Protein AF-A0A9D5B110-F1 (afdb_monomer)

Radius of gyration: 20.73 Å; Cα contacts (8 Å, |Δi|>4): 72; chains: 1; bounding box: 43×36×56 Å

Foldseek 3Di:
DPPQDDDDDDDLDPVVLVVVVVVQVVCCVVVVDHDDQAPFEDDDDDDDPVSVVVSCVSNVHHHDDPQDDDPNQTDHPDDDDPVSCVVVVVVLVVVLVPDPCVVDDPVRSVVVSVCSVVVVVCVVVVD

Organism: Pisum sativum (NCBI:txid3888)

pLDDT: mean 84.24, std 10.16, range [41.91, 94.69]

Solvent-accessible surface area (backbone atoms only — not comparable to full-atom values): 8101 Å² total; per-residue (Å²): 133,56,100,87,62,84,88,86,89,74,72,99,41,74,66,54,54,50,52,52,53,47,52,52,52,55,47,22,72,75,71,71,51,78,84,57,48,92,81,35,60,51,75,80,78,99,70,56,67,72,57,52,53,51,52,33,71,72,71,61,36,40,85,47,69,79,66,42,71,56,98,87,43,73,46,68,84,79,79,92,51,74,75,74,47,40,68,60,51,53,54,49,53,58,58,57,70,72,51,73,64,90,82,49,55,73,68,54,48,53,50,50,52,52,49,53,51,50,54,52,49,51,60,66,67,78,105

Sequence (127 aa):
MYANDILIFCIAKTSNIKTLKSIFKDYSSVSSQNINLSKSSLFYGSISSRKINKLIRLTGFQHGIIPFNYLGVPLFKGTVKKYFLSPIVDRYLSKLSRWKVYCLSMDDRLTLVKSIIHGMLAQSINI

Structure (mmCIF, N/CA/C/O backbone):
data_AF-A0A9D5B110-F1
#
_entry.id   AF-A0A9D5B110-F1
#
loop_
_atom_site.group_PDB
_atom_site.id
_atom_site.type_symbol
_atom_site.label_atom_id
_atom_site.label_alt_id
_atom_site.label_comp_id
_atom_site.la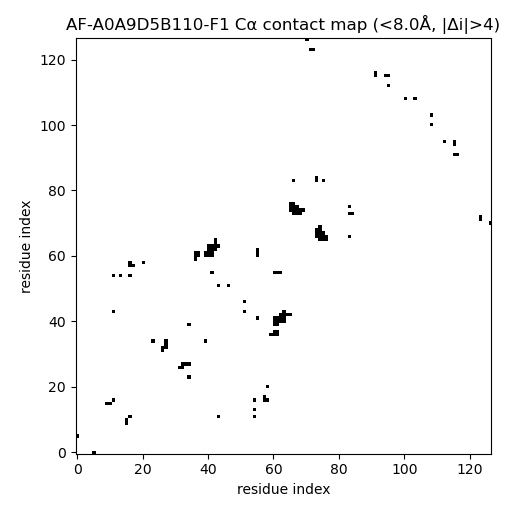bel_asym_id
_atom_site.label_entity_id
_atom_site.label_seq_id
_atom_site.pdbx_PDB_ins_code
_atom_site.Cartn_x
_atom_site.Cartn_y
_atom_site.Cartn_z
_atom_site.occupancy
_atom_site.B_iso_or_equiv
_atom_site.auth_seq_id
_atom_site.auth_comp_id
_atom_site.auth_asym_id
_atom_site.auth_atom_id
_atom_site.pdbx_PDB_model_num
ATOM 1 N N . MET A 1 1 ? -9.238 -7.955 -9.146 1.00 48.19 1 MET A N 1
ATOM 2 C CA . MET A 1 1 ? -8.685 -8.305 -7.820 1.00 48.19 1 MET A CA 1
ATOM 3 C C . MET A 1 1 ? -7.375 -9.023 -8.084 1.00 48.19 1 MET A C 1
ATOM 5 O O . MET A 1 1 ? -7.412 -10.054 -8.743 1.00 48.19 1 MET A O 1
ATOM 9 N N . TYR A 1 2 ? -6.236 -8.446 -7.701 1.00 59.44 2 TYR A N 1
ATOM 10 C CA . TYR A 1 2 ? -4.955 -9.149 -7.812 1.00 59.44 2 TYR A CA 1
ATOM 11 C C . TYR A 1 2 ? -4.815 -10.112 -6.639 1.00 59.44 2 TYR A C 1
ATOM 13 O O . TYR A 1 2 ? -5.244 -9.788 -5.535 1.00 59.44 2 TYR A O 1
ATOM 21 N N . ALA A 1 3 ? -4.263 -11.299 -6.902 1.00 66.19 3 ALA A N 1
ATOM 22 C CA . ALA A 1 3 ? -4.515 -12.519 -6.129 1.00 66.19 3 ALA A CA 1
ATOM 23 C C . ALA A 1 3 ? -4.366 -12.395 -4.600 1.00 66.19 3 ALA A C 1
ATOM 25 O O . ALA A 1 3 ? -5.058 -13.110 -3.890 1.00 66.19 3 ALA A O 1
ATOM 26 N N . ASN A 1 4 ? -3.521 -11.487 -4.094 1.00 77.31 4 ASN A N 1
ATOM 27 C CA . ASN A 1 4 ? -3.306 -11.293 -2.655 1.00 77.31 4 ASN A CA 1
ATOM 28 C C . ASN A 1 4 ? -3.221 -9.820 -2.210 1.00 77.31 4 ASN A C 1
ATOM 30 O O . ASN A 1 4 ? -3.001 -9.558 -1.029 1.00 77.31 4 ASN A O 1
ATOM 34 N N . ASP A 1 5 ? -3.392 -8.864 -3.127 1.00 84.62 5 ASP A N 1
ATOM 35 C CA . ASP A 1 5 ? -3.181 -7.440 -2.858 1.00 84.62 5 ASP A CA 1
ATOM 36 C C . ASP A 1 5 ? -4.489 -6.675 -3.055 1.00 84.62 5 ASP A C 1
ATOM 38 O O . ASP A 1 5 ? -4.978 -6.526 -4.176 1.00 84.62 5 ASP A O 1
ATOM 42 N N . ILE A 1 6 ? -5.059 -6.156 -1.966 1.00 87.62 6 ILE A N 1
ATOM 43 C CA . ILE A 1 6 ? -6.355 -5.466 -1.976 1.00 87.62 6 ILE A CA 1
ATOM 44 C C . ILE A 1 6 ? -6.183 -4.033 -1.463 1.00 87.62 6 ILE A C 1
ATOM 46 O O . ILE A 1 6 ? -5.696 -3.811 -0.356 1.00 87.62 6 ILE A O 1
ATOM 50 N N . LEU A 1 7 ? -6.653 -3.059 -2.247 1.00 89.88 7 LEU A N 1
ATOM 51 C CA . LEU A 1 7 ? -6.855 -1.680 -1.801 1.00 89.88 7 LEU A CA 1
ATOM 52 C C . LEU A 1 7 ? -8.338 -1.423 -1.541 1.00 89.88 7 LEU A C 1
ATOM 54 O O . LEU A 1 7 ? -9.173 -1.621 -2.420 1.00 89.88 7 LEU A O 1
ATOM 58 N N . ILE A 1 8 ? -8.660 -0.938 -0.340 1.00 90.81 8 ILE A N 1
ATOM 59 C CA . ILE A 1 8 ? -10.025 -0.554 0.034 1.00 90.81 8 ILE A CA 1
ATOM 60 C C . ILE A 1 8 ? -10.060 0.935 0.350 1.00 90.81 8 ILE A C 1
ATOM 62 O O . ILE A 1 8 ? -9.369 1.417 1.249 1.00 90.81 8 ILE A O 1
ATOM 66 N N . PHE A 1 9 ? -10.925 1.653 -0.360 1.00 90.56 9 PHE A N 1
ATOM 67 C CA . PHE A 1 9 ? -11.178 3.068 -0.133 1.00 90.56 9 PHE A CA 1
ATOM 68 C C . PHE A 1 9 ? -12.468 3.231 0.662 1.00 90.56 9 PHE A C 1
ATOM 70 O O . PHE A 1 9 ? -13.526 2.743 0.271 1.00 90.56 9 PHE A O 1
ATOM 77 N N . CYS A 1 10 ? -12.397 3.928 1.793 1.00 91.31 10 CYS A N 1
ATOM 78 C CA . CYS A 1 10 ? -13.580 4.249 2.578 1.00 91.31 10 CYS A CA 1
ATOM 79 C C . CYS A 1 10 ? -13.433 5.600 3.276 1.00 91.31 10 CYS A C 1
ATOM 81 O O . CYS A 1 10 ? -12.332 6.086 3.545 1.00 91.31 10 CYS A O 1
ATOM 83 N N . ILE A 1 11 ? -14.569 6.212 3.609 1.00 90.62 11 ILE A N 1
ATOM 84 C CA . ILE A 1 11 ? -14.577 7.417 4.437 1.00 90.62 11 ILE A CA 1
ATOM 85 C C . ILE A 1 11 ? -14.082 7.038 5.835 1.00 90.62 11 ILE A C 1
ATOM 87 O O . ILE A 1 11 ? -14.596 6.095 6.440 1.00 90.62 11 ILE A O 1
ATOM 91 N N . ALA A 1 12 ? -13.148 7.827 6.372 1.00 88.19 12 ALA A N 1
ATOM 92 C CA . ALA A 1 12 ? -12.567 7.671 7.704 1.00 88.19 12 ALA A CA 1
ATOM 93 C C . ALA A 1 12 ? -13.592 7.942 8.833 1.00 88.19 12 ALA A C 1
ATOM 95 O O . ALA A 1 12 ? -13.485 8.919 9.578 1.00 88.19 12 ALA A O 1
ATOM 96 N N . LYS A 1 13 ? -14.616 7.096 8.963 1.00 90.69 13 LYS A N 1
ATOM 97 C CA . LYS A 1 13 ? -15.608 7.076 10.048 1.00 90.69 13 LYS A CA 1
ATOM 98 C C . LYS A 1 13 ? -15.397 5.827 10.900 1.00 90.69 13 LYS A C 1
ATOM 100 O O . LYS A 1 13 ? -15.061 4.763 10.394 1.00 90.69 13 LYS A O 1
ATOM 105 N N . THR A 1 14 ? -15.619 5.954 12.209 1.00 90.00 14 THR A N 1
ATOM 106 C CA . THR A 1 14 ? -15.447 4.824 13.142 1.00 90.00 14 THR A CA 1
ATOM 107 C C . THR A 1 14 ? -16.428 3.687 12.835 1.00 90.00 14 THR A C 1
ATOM 109 O O . THR A 1 14 ? -16.053 2.527 12.954 1.00 90.00 14 THR A O 1
ATOM 112 N N . SER A 1 15 ? -17.654 4.012 12.410 1.00 93.00 15 SER A N 1
ATOM 113 C CA . SER A 1 15 ? -18.656 3.035 11.965 1.00 93.00 15 SER A CA 1
ATOM 114 C C . SER A 1 15 ? -18.143 2.202 10.792 1.00 93.00 15 SER A C 1
ATOM 116 O O . SER A 1 15 ? -18.082 0.986 10.899 1.00 93.00 15 SER A O 1
ATOM 118 N N . ASN A 1 16 ? -17.666 2.860 9.733 1.00 92.88 16 ASN A N 1
ATOM 119 C CA . ASN A 1 16 ? -17.179 2.201 8.520 1.00 92.88 16 ASN A CA 1
ATOM 120 C C . ASN A 1 16 ? -16.027 1.239 8.819 1.00 92.88 16 ASN A C 1
ATOM 122 O O . ASN A 1 16 ? -15.995 0.131 8.302 1.00 92.88 16 ASN A O 1
ATOM 126 N N . ILE A 1 17 ? -15.104 1.644 9.692 1.00 92.69 17 ILE A N 1
ATOM 127 C CA . ILE A 1 17 ? -13.954 0.819 10.072 1.00 92.69 17 ILE A CA 1
ATOM 128 C C . ILE A 1 17 ? -14.375 -0.396 10.909 1.00 92.69 17 ILE A C 1
ATOM 130 O O . ILE A 1 17 ? -13.820 -1.478 10.734 1.00 92.69 17 ILE A O 1
ATOM 134 N N . LYS A 1 18 ? -15.383 -0.255 11.780 1.00 93.00 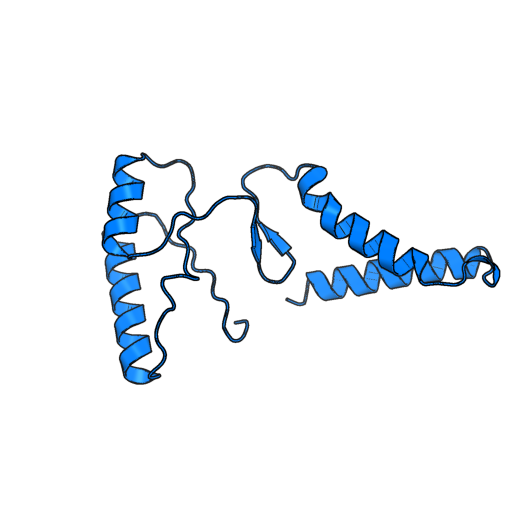18 LYS A N 1
ATOM 135 C CA . LYS A 1 18 ? -15.968 -1.398 12.498 1.00 93.00 18 LYS A CA 1
ATOM 136 C C . LYS A 1 18 ? -16.653 -2.371 11.539 1.00 93.00 18 LYS A C 1
ATOM 138 O O . LYS A 1 18 ? -16.428 -3.571 11.652 1.00 93.00 18 LYS A O 1
ATOM 143 N N . THR A 1 19 ? -17.432 -1.862 10.586 1.00 94.12 19 THR A N 1
ATOM 144 C CA . THR A 1 19 ? -18.075 -2.685 9.552 1.00 94.12 19 THR A CA 1
ATOM 145 C C . THR A 1 19 ? -17.037 -3.422 8.714 1.00 94.12 19 THR A C 1
ATOM 147 O O . THR A 1 19 ? -17.137 -4.628 8.541 1.00 94.12 19 THR A O 1
ATOM 150 N N . LEU A 1 20 ? -15.986 -2.729 8.274 1.00 93.38 20 LEU A N 1
ATOM 151 C CA . LEU A 1 20 ? -14.890 -3.309 7.501 1.00 93.38 20 LEU A CA 1
ATOM 152 C C . LEU A 1 20 ? -14.154 -4.411 8.281 1.00 93.38 20 LEU A C 1
ATOM 154 O O . LEU A 1 20 ? -13.862 -5.467 7.730 1.00 93.38 20 LEU A O 1
ATOM 158 N N . LYS A 1 21 ? -13.946 -4.223 9.589 1.00 91.56 21 LYS A N 1
ATOM 159 C CA . LYS A 1 21 ? -13.413 -5.271 10.471 1.00 91.56 21 LYS A CA 1
ATOM 160 C C . LYS A 1 21 ? -14.345 -6.484 10.585 1.00 91.56 21 LYS A C 1
ATOM 162 O O . LYS A 1 21 ? -13.847 -7.602 10.651 1.00 91.56 21 LYS A O 1
ATOM 167 N N . SER A 1 22 ? -15.664 -6.275 10.609 1.00 93.00 22 SER A N 1
ATOM 168 C CA . SER A 1 22 ? -16.638 -7.377 10.585 1.00 93.00 22 SER A CA 1
ATOM 169 C C . SER A 1 22 ? -16.544 -8.156 9.280 1.00 93.00 22 SER A C 1
ATOM 171 O O . SER A 1 22 ? -16.334 -9.359 9.321 1.00 93.00 22 SER A O 1
ATOM 173 N N . ILE A 1 23 ? -16.561 -7.459 8.138 1.00 93.31 23 ILE A N 1
ATOM 174 C CA . ILE A 1 23 ? -16.451 -8.070 6.805 1.00 93.31 23 ILE A CA 1
ATOM 175 C C . ILE A 1 23 ? -15.197 -8.938 6.705 1.00 93.31 23 ILE A C 1
ATOM 177 O O . ILE A 1 23 ? -15.242 -10.046 6.188 1.00 93.31 23 ILE A O 1
ATOM 181 N N . PHE A 1 24 ? -14.073 -8.462 7.232 1.00 92.00 24 PHE A N 1
ATOM 182 C CA . PHE A 1 24 ? -12.834 -9.230 7.261 1.00 92.00 24 PHE A CA 1
ATOM 183 C C . PHE A 1 24 ? -12.885 -10.471 8.146 1.00 92.00 24 PHE A C 1
ATOM 185 O O . PHE A 1 24 ? -12.291 -11.491 7.801 1.00 92.00 24 PHE A O 1
ATOM 192 N N . LYS A 1 25 ? -13.588 -10.395 9.277 1.00 91.88 25 LYS A N 1
ATOM 193 C CA . LYS A 1 25 ? -13.805 -11.547 10.152 1.00 91.88 25 LYS A CA 1
ATOM 194 C C . LYS A 1 25 ? -14.695 -12.588 9.472 1.00 91.88 25 LYS A C 1
ATOM 196 O O . LYS A 1 25 ? -14.374 -13.770 9.522 1.00 91.88 25 LYS A O 1
ATOM 201 N N . ASP A 1 26 ? -15.754 -12.139 8.809 1.00 94.25 26 ASP A N 1
ATOM 202 C CA . ASP A 1 26 ? -16.688 -13.001 8.083 1.00 94.25 26 ASP A CA 1
ATOM 203 C C . ASP A 1 26 ? -16.012 -13.628 6.852 1.00 94.25 26 ASP A C 1
ATOM 205 O O . ASP A 1 26 ? -16.161 -14.813 6.576 1.00 94.25 26 ASP A O 1
ATOM 209 N N . TYR A 1 27 ? -15.177 -12.864 6.145 1.00 91.44 27 TYR A N 1
ATOM 210 C CA . TYR A 1 27 ? -14.351 -13.391 5.061 1.00 91.44 27 TYR A CA 1
ATOM 211 C C . TYR A 1 27 ? -13.393 -14.473 5.560 1.00 91.44 27 TYR A C 1
ATOM 213 O O . TYR A 1 27 ? -13.282 -15.533 4.947 1.00 91.44 27 TYR A O 1
ATOM 221 N N . SER A 1 28 ? -12.712 -14.220 6.679 1.00 91.88 28 SER A N 1
ATOM 222 C CA . SER A 1 28 ? -11.770 -15.165 7.279 1.00 91.88 28 SER A CA 1
ATOM 223 C C . SER A 1 28 ? -12.456 -16.453 7.737 1.00 91.88 28 SER A C 1
ATOM 225 O O . SER A 1 28 ? -11.917 -17.532 7.502 1.00 91.88 28 SER A O 1
ATOM 227 N N . SER A 1 29 ? -13.667 -16.373 8.300 1.00 93.81 29 SER A N 1
ATOM 228 C CA . SER A 1 29 ? -14.405 -17.564 8.736 1.00 93.81 29 SER A CA 1
ATOM 229 C C . SER A 1 29 ? -14.864 -18.446 7.574 1.00 93.81 29 SER A C 1
ATOM 231 O O . SER A 1 29 ? -14.843 -19.667 7.703 1.00 93.81 29 SER A O 1
ATOM 233 N N . VAL A 1 30 ? -15.240 -17.853 6.437 1.00 94.69 30 VAL A N 1
ATOM 234 C CA . VAL A 1 30 ? -15.721 -18.599 5.262 1.00 94.69 30 VAL A CA 1
ATOM 235 C C . VAL A 1 30 ? -14.568 -19.112 4.397 1.00 94.69 30 VAL A C 1
ATOM 237 O O . VAL A 1 30 ? -14.589 -20.253 3.948 1.00 94.69 30 VAL A O 1
ATOM 240 N N . SER A 1 31 ? -13.552 -18.282 4.153 1.00 91.81 31 SER A N 1
ATOM 241 C CA . SER A 1 31 ? -12.43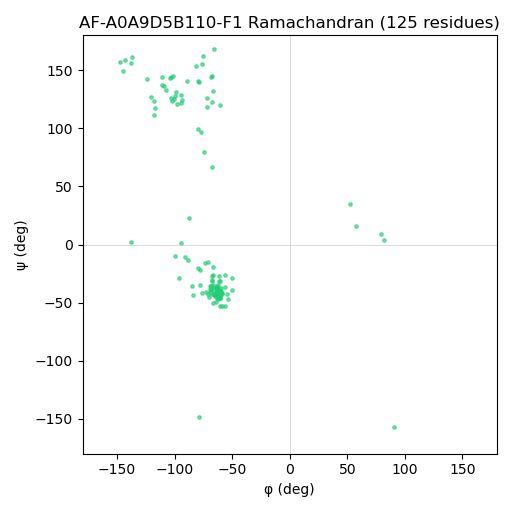4 -18.620 3.257 1.00 91.81 31 SER A CA 1
ATOM 242 C C . SER A 1 31 ? -11.275 -19.335 3.954 1.00 91.81 31 SER A C 1
ATOM 244 O O . SER A 1 31 ? -10.380 -19.839 3.278 1.00 91.81 31 SER A O 1
ATOM 246 N N . SER A 1 32 ? -11.249 -19.342 5.293 1.00 90.94 32 SER A N 1
ATOM 247 C CA . SER A 1 32 ? -10.087 -19.736 6.107 1.00 90.94 32 SER A CA 1
ATOM 248 C C . SER A 1 32 ? -8.815 -18.914 5.833 1.00 90.94 32 SER A C 1
ATOM 250 O O . SER A 1 32 ? -7.717 -19.308 6.226 1.00 90.94 32 SER A O 1
ATOM 252 N N . GLN A 1 33 ? -8.935 -17.758 5.171 1.00 89.00 33 GLN A N 1
ATOM 253 C CA . GLN A 1 33 ? -7.818 -16.855 4.901 1.00 89.00 33 GLN A CA 1
ATOM 254 C C . GLN A 1 33 ? -7.782 -15.708 5.908 1.00 89.00 33 GLN A C 1
ATOM 256 O O . GLN A 1 33 ? -8.770 -15.015 6.140 1.00 89.00 33 GLN A O 1
ATOM 261 N N . ASN A 1 34 ? -6.605 -15.459 6.475 1.00 89.56 34 ASN A N 1
ATOM 262 C CA . ASN A 1 34 ? -6.410 -14.399 7.456 1.00 89.56 34 ASN A CA 1
ATOM 263 C C . ASN A 1 34 ? -5.729 -13.179 6.846 1.00 89.56 34 ASN A C 1
ATOM 265 O O . ASN A 1 34 ? -4.817 -13.287 6.027 1.00 89.56 34 ASN A O 1
ATOM 269 N N . ILE A 1 35 ? -6.131 -12.002 7.319 1.00 90.12 35 ILE A N 1
ATOM 270 C CA . ILE A 1 35 ? -5.472 -10.752 6.953 1.00 90.12 35 ILE A CA 1
ATOM 271 C C . ILE A 1 35 ? -4.115 -10.688 7.626 1.00 90.12 35 ILE A C 1
ATOM 273 O O . ILE A 1 35 ? -3.993 -10.779 8.849 1.00 90.12 35 ILE A O 1
ATOM 277 N N . ASN A 1 36 ? -3.089 -10.463 6.816 1.00 91.19 36 ASN A N 1
ATOM 278 C CA . ASN A 1 36 ? -1.751 -10.253 7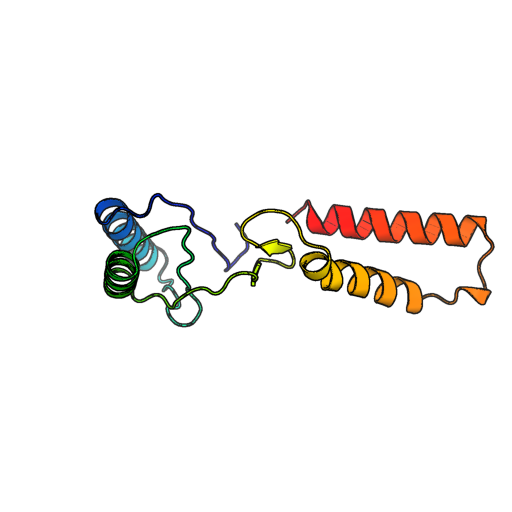.319 1.00 91.19 36 ASN A CA 1
ATOM 279 C C . ASN A 1 36 ? -1.594 -8.809 7.827 1.00 91.19 36 ASN A C 1
ATOM 281 O O . ASN A 1 36 ? -1.358 -7.886 7.045 1.00 91.19 36 ASN A O 1
ATOM 285 N N . LEU A 1 37 ? -1.699 -8.620 9.145 1.00 90.56 37 LEU A N 1
ATOM 286 C CA . LEU A 1 37 ? -1.573 -7.309 9.792 1.00 90.56 37 LEU A CA 1
ATOM 287 C C . LEU A 1 37 ? -0.199 -6.652 9.589 1.00 90.56 37 LEU A C 1
ATOM 289 O O . LEU A 1 37 ? -0.124 -5.427 9.592 1.00 90.56 37 LEU A O 1
ATOM 293 N N . SER A 1 38 ? 0.876 -7.424 9.379 1.00 89.81 38 SER A N 1
ATOM 294 C CA . SER A 1 38 ? 2.216 -6.857 9.160 1.00 89.81 38 SER A CA 1
ATOM 295 C C . SER A 1 38 ? 2.420 -6.325 7.742 1.00 89.81 38 SER A C 1
ATOM 297 O O . SER A 1 38 ? 3.276 -5.471 7.534 1.00 89.81 38 SER A O 1
ATOM 299 N N . LYS A 1 39 ? 1.621 -6.796 6.777 1.00 89.12 39 LYS A N 1
ATOM 300 C CA . LYS A 1 39 ? 1.599 -6.290 5.394 1.00 89.12 39 LYS A CA 1
ATOM 301 C C . LYS A 1 39 ? 0.453 -5.308 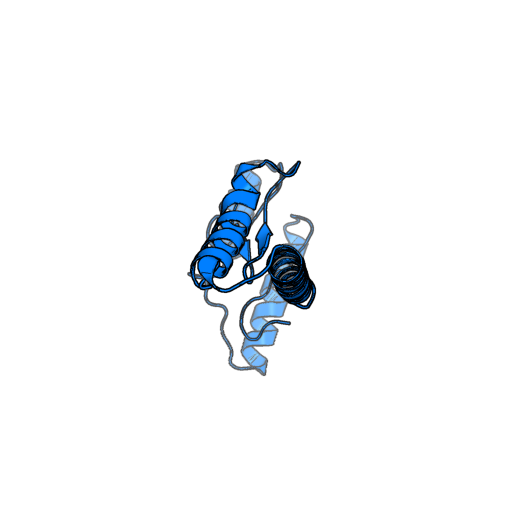5.127 1.00 89.12 39 LYS A C 1
ATOM 303 O O . LYS A 1 39 ? 0.421 -4.684 4.071 1.00 89.12 39 LYS A O 1
ATOM 308 N N . SER A 1 40 ? -0.486 -5.178 6.065 1.00 91.88 40 SER A N 1
ATOM 309 C CA . SER A 1 40 ? -1.667 -4.322 5.925 1.00 91.88 40 SER A CA 1
ATOM 310 C C . SER A 1 40 ? -1.426 -2.948 6.541 1.00 91.88 40 SER A C 1
ATOM 312 O O . SER A 1 40 ? -1.186 -2.820 7.745 1.00 91.88 40 SER A O 1
ATOM 314 N N . SER A 1 41 ? -1.567 -1.911 5.721 1.00 92.88 41 SER A N 1
ATOM 315 C CA . SER A 1 41 ? -1.290 -0.527 6.107 1.00 92.88 41 SER A CA 1
ATOM 316 C C . SER A 1 41 ? -2.497 0.374 5.877 1.00 92.88 41 SER A C 1
ATOM 318 O O . SER A 1 41 ? -3.222 0.236 4.891 1.00 92.88 41 SER A O 1
ATOM 320 N N . LEU A 1 42 ? -2.706 1.329 6.785 1.00 92.69 42 LEU A N 1
ATOM 321 C CA . LEU A 1 42 ? -3.742 2.348 6.665 1.00 92.69 42 LEU A CA 1
ATOM 322 C C . LEU A 1 42 ? -3.149 3.642 6.103 1.00 92.69 42 LEU A C 1
ATOM 324 O O . LEU A 1 42 ? -2.283 4.263 6.719 1.00 92.69 42 LEU A O 1
ATOM 328 N N . PHE A 1 43 ? -3.686 4.083 4.971 1.00 91.19 43 PHE A N 1
ATOM 329 C CA . PHE A 1 43 ? -3.349 5.357 4.343 1.00 91.19 43 PHE A CA 1
ATOM 330 C C . PHE A 1 43 ? -4.465 6.370 4.587 1.00 91.19 43 PHE A C 1
ATOM 332 O O . PHE A 1 43 ? -5.647 6.023 4.606 1.00 91.19 43 PHE A O 1
ATOM 339 N N . TYR A 1 44 ? -4.106 7.636 4.788 1.00 89.06 44 TYR A N 1
ATOM 340 C CA . TYR A 1 44 ? -5.074 8.672 5.131 1.00 89.06 44 TYR A CA 1
ATOM 341 C C . TYR A 1 44 ? -4.735 10.032 4.520 1.00 89.06 44 TYR A C 1
ATOM 343 O O . TYR A 1 44 ? -3.581 10.396 4.296 1.00 89.06 44 TYR A O 1
ATOM 351 N N . GLY A 1 45 ? -5.796 10.793 4.242 1.00 84.50 45 GLY A N 1
ATOM 352 C CA . GLY A 1 45 ? -5.724 12.179 3.795 1.00 84.50 45 GLY A CA 1
ATOM 353 C C . GLY A 1 45 ? -5.454 13.152 4.946 1.00 84.50 45 GLY A C 1
ATOM 354 O O . GLY A 1 45 ? -4.772 12.831 5.913 1.00 84.50 45 GLY A O 1
ATOM 355 N N . SER A 1 46 ? -5.979 14.373 4.836 1.00 85.25 46 SER A N 1
ATOM 356 C CA . SER A 1 46 ? -5.880 15.361 5.919 1.00 85.25 46 SER A CA 1
ATOM 357 C C . SER A 1 46 ? -6.886 15.032 7.029 1.00 85.25 46 SER A C 1
ATOM 359 O O . SER A 1 46 ? -8.070 15.342 6.910 1.00 85.25 46 SER A O 1
ATOM 361 N N . ILE A 1 47 ? -6.441 14.339 8.081 1.00 88.69 47 ILE A N 1
ATOM 362 C CA . ILE A 1 47 ? -7.234 14.032 9.283 1.00 88.69 47 ILE A CA 1
ATOM 363 C C . ILE A 1 47 ? -6.379 14.215 10.542 1.00 88.69 47 ILE A C 1
ATOM 365 O O . ILE A 1 47 ? -5.157 14.121 10.488 1.00 88.69 47 ILE A O 1
ATOM 369 N N . SER A 1 48 ? -7.016 14.466 11.688 1.00 92.44 48 SER A N 1
ATOM 370 C CA . SER A 1 48 ? -6.296 14.710 12.943 1.00 92.44 48 SER A CA 1
ATOM 371 C C . SER A 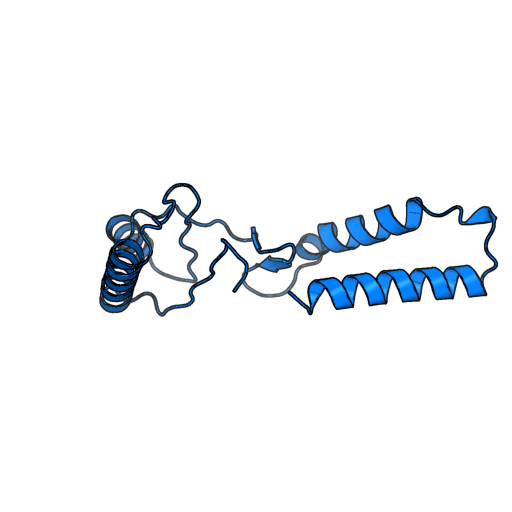1 48 ? -5.559 13.468 13.458 1.00 92.44 48 SER A C 1
ATOM 373 O O . SER A 1 48 ? -6.079 12.351 13.389 1.00 92.44 48 SER A O 1
ATOM 375 N N . SER A 1 49 ? -4.387 13.663 14.072 1.00 91.06 49 SER A N 1
ATOM 376 C CA . SER A 1 49 ? -3.567 12.583 14.653 1.00 91.06 49 SER A CA 1
ATOM 377 C C . SER A 1 49 ? -4.332 11.751 15.681 1.00 91.06 49 SER A C 1
ATOM 379 O O . SER A 1 49 ? -4.231 10.527 15.706 1.00 91.06 49 SER A O 1
ATOM 381 N N . ARG A 1 50 ? -5.199 12.393 16.477 1.00 93.31 50 ARG A N 1
ATOM 382 C CA . ARG A 1 50 ? -6.092 11.703 17.421 1.00 93.31 50 ARG A CA 1
ATOM 383 C C . ARG A 1 50 ? -7.007 10.704 16.708 1.00 93.31 50 ARG A C 1
ATOM 385 O O . ARG A 1 50 ? -7.216 9.593 17.194 1.00 93.31 50 ARG A O 1
ATOM 392 N N . LYS A 1 51 ? -7.556 11.095 15.556 1.00 91.62 51 LYS A N 1
ATOM 393 C CA . LYS A 1 51 ? -8.434 10.243 14.754 1.00 91.62 51 LYS A CA 1
ATOM 394 C C . LYS A 1 51 ? -7.646 9.111 14.101 1.00 91.62 51 LYS A C 1
ATOM 396 O O . LYS A 1 51 ? -8.107 7.980 14.163 1.00 91.62 51 LYS A O 1
ATOM 401 N N . ILE A 1 52 ? -6.460 9.390 13.563 1.00 91.56 52 ILE A N 1
ATOM 402 C CA . ILE A 1 52 ? -5.558 8.376 12.993 1.00 91.56 52 ILE A CA 1
ATOM 403 C C . ILE A 1 52 ? -5.242 7.292 14.030 1.00 91.56 52 ILE A C 1
ATOM 405 O O . ILE A 1 52 ? -5.518 6.119 13.790 1.00 91.56 52 ILE A O 1
ATOM 409 N N . ASN A 1 53 ? -4.775 7.688 15.218 1.00 92.44 53 ASN A N 1
ATOM 410 C CA . ASN A 1 53 ? -4.426 6.754 16.291 1.00 92.44 53 ASN A CA 1
ATOM 411 C C . ASN A 1 53 ? -5.629 5.909 16.727 1.00 92.44 53 ASN A C 1
ATOM 413 O O . ASN A 1 53 ? -5.491 4.718 17.002 1.00 92.44 53 ASN A O 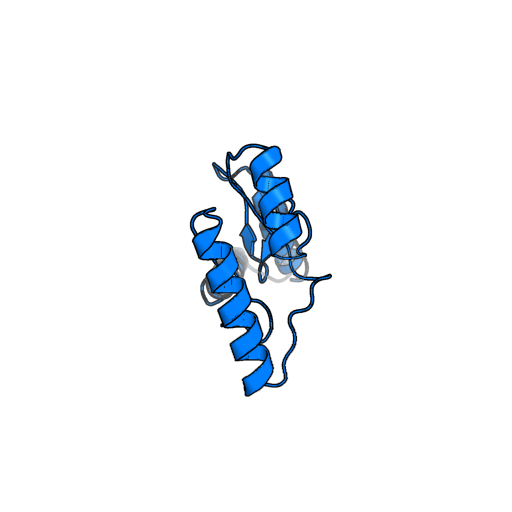1
ATOM 417 N N . LYS A 1 54 ? -6.831 6.501 16.752 1.00 93.50 54 LYS A N 1
ATOM 418 C CA . LYS A 1 54 ? -8.068 5.761 17.023 1.00 93.50 54 LYS A CA 1
ATOM 419 C C . LYS A 1 54 ? -8.348 4.710 15.946 1.00 93.50 54 LYS A C 1
ATOM 421 O O . LYS A 1 54 ? -8.711 3.591 16.291 1.00 93.50 54 LYS A O 1
ATOM 426 N N . LEU A 1 55 ? -8.201 5.054 14.667 1.00 91.88 55 LEU A N 1
ATOM 427 C CA . LEU A 1 55 ? -8.453 4.124 13.563 1.00 91.88 55 LEU A CA 1
ATOM 428 C C . LEU A 1 55 ? -7.457 2.963 13.559 1.00 91.88 55 LEU A C 1
ATOM 430 O O . LEU A 1 55 ? -7.876 1.818 13.440 1.00 91.88 55 LEU A O 1
ATOM 434 N N . ILE A 1 56 ? -6.179 3.253 13.786 1.00 91.81 56 ILE A N 1
ATOM 435 C CA . ILE A 1 56 ? -5.117 2.245 13.862 1.00 91.81 56 ILE A CA 1
ATOM 436 C C . ILE A 1 56 ? -5.332 1.289 15.028 1.00 91.81 56 ILE A C 1
ATOM 438 O O . ILE A 1 56 ? -5.254 0.081 14.847 1.00 91.81 56 ILE A O 1
ATOM 442 N N . ARG A 1 57 ? -5.699 1.798 16.210 1.00 92.31 57 ARG A N 1
ATOM 443 C CA . ARG A 1 57 ? -6.044 0.938 17.354 1.00 92.31 57 ARG A CA 1
ATOM 444 C C . ARG A 1 57 ? -7.249 0.036 17.075 1.00 92.31 57 ARG A C 1
ATOM 446 O O . ARG A 1 57 ? -7.325 -1.058 17.618 1.00 92.31 57 ARG A O 1
ATOM 453 N N . LEU A 1 58 ? -8.201 0.485 16.254 1.00 90.81 58 LEU A N 1
ATOM 454 C CA . LEU A 1 58 ? -9.384 -0.307 15.910 1.00 90.81 58 LEU A CA 1
ATOM 455 C C . LEU A 1 58 ? -9.074 -1.419 14.902 1.00 90.81 58 LEU A C 1
ATOM 457 O O . LEU A 1 58 ? -9.590 -2.532 15.058 1.00 90.81 58 LEU A O 1
ATOM 461 N N . THR A 1 59 ? -8.266 -1.125 13.880 1.00 90.12 59 THR A N 1
ATOM 462 C CA . THR A 1 59 ? -7.924 -2.078 12.812 1.00 90.12 59 THR A CA 1
ATOM 463 C C . THR A 1 59 ? -6.756 -2.991 13.171 1.00 90.12 59 THR A C 1
ATOM 465 O O . THR A 1 59 ? -6.773 -4.153 12.785 1.00 90.12 59 THR A O 1
ATOM 468 N N . GLY A 1 60 ? -5.765 -2.489 13.911 1.00 90.88 60 GLY A N 1
ATOM 469 C CA . GLY A 1 60 ? -4.474 -3.151 14.122 1.00 90.88 60 GLY A CA 1
ATOM 470 C C . GLY A 1 60 ? -3.500 -2.999 12.946 1.00 90.88 60 GLY A C 1
ATOM 471 O O . GLY A 1 60 ? -2.473 -3.668 12.928 1.00 90.88 60 GLY A O 1
ATOM 472 N N . PHE A 1 61 ? -3.818 -2.153 11.961 1.00 92.75 61 PHE A N 1
ATOM 473 C CA . PHE A 1 61 ? -2.969 -1.920 10.785 1.00 92.75 61 PHE A CA 1
ATOM 474 C C . PHE A 1 61 ? -1.841 -0.938 11.075 1.00 92.75 61 PHE A C 1
ATOM 476 O O . PHE A 1 61 ? -1.974 -0.051 11.917 1.00 92.75 61 PHE A O 1
ATOM 483 N N . GLN A 1 62 ? -0.751 -1.053 10.322 1.00 92.69 62 GLN A N 1
ATOM 484 C CA . GLN A 1 62 ? 0.372 -0.128 10.425 1.00 92.69 62 GLN A CA 1
ATOM 485 C C . GLN A 1 62 ? 0.066 1.221 9.756 1.00 92.69 62 GLN A C 1
ATOM 487 O O . GLN A 1 62 ? -0.849 1.344 8.936 1.00 92.69 62 GLN A O 1
ATOM 492 N N . HIS A 1 63 ? 0.844 2.251 10.096 1.00 91.31 63 HIS A N 1
ATOM 493 C CA . HIS A 1 63 ? 0.804 3.522 9.376 1.00 91.31 63 HIS A CA 1
ATOM 494 C C . HIS A 1 63 ? 1.348 3.336 7.955 1.00 91.31 63 HIS A C 1
ATOM 496 O O . HIS A 1 63 ? 2.496 2.938 7.772 1.00 91.31 63 HIS A O 1
ATOM 502 N N . GLY A 1 64 ? 0.538 3.666 6.951 1.00 90.38 64 GLY A N 1
ATOM 503 C CA . GLY A 1 64 ? 0.987 3.734 5.567 1.00 90.38 64 GLY A CA 1
ATOM 504 C C . GLY A 1 64 ? 1.750 5.029 5.283 1.00 90.38 64 GLY A C 1
ATOM 505 O O . GLY A 1 64 ? 1.347 6.107 5.725 1.00 90.38 64 GLY A O 1
ATOM 506 N N . ILE A 1 65 ? 2.832 4.929 4.511 1.00 87.94 65 ILE A N 1
ATOM 507 C CA . ILE A 1 65 ? 3.635 6.070 4.056 1.00 87.94 65 ILE A CA 1
ATOM 508 C C . ILE A 1 65 ? 3.372 6.284 2.565 1.00 87.94 65 ILE A C 1
ATOM 510 O O . ILE A 1 65 ? 3.379 5.338 1.785 1.00 87.94 65 ILE A O 1
ATOM 514 N N . ILE A 1 66 ? 3.120 7.532 2.171 1.00 85.38 66 ILE A N 1
ATOM 515 C CA . ILE A 1 66 ? 2.928 7.936 0.773 1.00 85.38 66 ILE A CA 1
ATOM 516 C C . ILE A 1 66 ? 4.161 8.753 0.349 1.00 85.38 66 ILE A C 1
ATOM 518 O O . ILE A 1 66 ? 4.563 9.636 1.111 1.00 85.38 66 ILE A O 1
ATOM 522 N N . PRO A 1 67 ? 4.738 8.538 -0.848 1.00 85.25 67 PRO A N 1
ATOM 523 C CA . PRO A 1 67 ? 4.286 7.628 -1.908 1.00 85.25 67 PRO A CA 1
ATOM 524 C C . PRO A 1 67 ? 4.579 6.149 -1.621 1.00 85.25 67 PRO A C 1
ATOM 526 O O . PRO A 1 67 ? 5.532 5.835 -0.915 1.00 85.25 67 PRO A O 1
ATOM 529 N N . PHE A 1 68 ? 3.807 5.247 -2.226 1.00 84.88 68 PHE A N 1
ATOM 530 C CA . PHE A 1 68 ? 4.110 3.811 -2.247 1.00 84.88 68 PHE A CA 1
ATOM 531 C C . PHE A 1 68 ? 3.728 3.189 -3.590 1.00 84.88 68 PHE A C 1
ATOM 533 O O . PHE A 1 68 ? 2.903 3.739 -4.312 1.00 84.88 68 PHE A O 1
ATOM 540 N N . ASN A 1 69 ? 4.310 2.039 -3.927 1.00 82.31 69 ASN A N 1
ATOM 541 C CA . ASN A 1 69 ? 3.969 1.318 -5.152 1.00 82.31 69 ASN A CA 1
ATOM 542 C C . ASN A 1 69 ? 2.909 0.256 -4.862 1.00 82.31 69 ASN A C 1
ATOM 544 O O . ASN A 1 69 ? 3.103 -0.587 -3.989 1.00 82.31 69 ASN A O 1
ATOM 548 N N . TYR A 1 70 ? 1.833 0.258 -5.642 1.00 84.88 70 TYR A N 1
ATOM 549 C CA . TYR A 1 70 ? 0.838 -0.805 -5.661 1.00 84.88 70 TYR A CA 1
ATOM 550 C C . TYR A 1 70 ? 0.830 -1.437 -7.048 1.00 84.88 70 TYR A C 1
ATOM 552 O O . TYR A 1 70 ? 0.605 -0.746 -8.038 1.00 84.88 70 TYR A O 1
ATOM 560 N N . LEU A 1 71 ? 1.160 -2.730 -7.126 1.00 81.94 71 LEU A N 1
ATOM 561 C CA . LEU A 1 71 ? 1.238 -3.487 -8.385 1.00 81.94 71 LEU A CA 1
ATOM 562 C C . LEU A 1 71 ? 2.116 -2.819 -9.465 1.00 81.94 71 LEU A C 1
ATOM 564 O O . LEU A 1 71 ? 1.848 -2.888 -10.660 1.00 81.94 71 LEU A O 1
ATOM 568 N N . GLY A 1 72 ? 3.190 -2.147 -9.041 1.00 76.75 72 GLY A N 1
ATOM 569 C CA . GLY A 1 72 ? 4.100 -1.434 -9.944 1.00 76.75 72 GLY A CA 1
ATOM 570 C C . GLY A 1 72 ? 3.629 -0.040 -10.372 1.00 76.75 72 GLY A C 1
ATOM 571 O O . GLY A 1 72 ? 4.335 0.610 -11.143 1.00 76.75 72 GLY A O 1
ATOM 572 N N . VAL A 1 73 ? 2.495 0.437 -9.850 1.00 77.94 73 VAL A N 1
ATOM 573 C CA . VAL A 1 73 ? 1.988 1.798 -10.052 1.00 77.94 73 VAL A CA 1
ATOM 574 C C . VAL A 1 73 ? 2.272 2.646 -8.804 1.00 77.94 73 VAL A C 1
ATOM 576 O O . VAL A 1 73 ? 1.854 2.270 -7.704 1.00 77.94 73 VAL A O 1
ATOM 579 N N . PRO A 1 74 ? 2.982 3.783 -8.929 1.00 80.88 74 PRO A N 1
ATOM 580 C CA . PRO A 1 74 ? 3.234 4.670 -7.802 1.00 80.88 74 PRO A CA 1
ATOM 581 C C . PRO A 1 74 ? 1.953 5.412 -7.408 1.00 80.88 74 PRO A C 1
ATOM 583 O O . PRO A 1 74 ? 1.409 6.205 -8.175 1.00 80.88 74 PRO A O 1
ATOM 586 N N . LEU A 1 75 ? 1.499 5.190 -6.179 1.00 84.56 75 LEU A N 1
ATOM 587 C CA . LEU A 1 75 ? 0.417 5.923 -5.538 1.00 84.56 75 LEU A CA 1
ATOM 588 C C . LEU A 1 75 ? 0.994 7.073 -4.716 1.00 84.56 75 LEU A C 1
ATOM 590 O O . LEU A 1 75 ? 1.823 6.883 -3.823 1.00 84.56 75 LEU A O 1
ATOM 594 N N . PHE A 1 76 ? 0.531 8.284 -5.004 1.00 83.75 76 PHE A N 1
ATOM 595 C CA . PHE A 1 76 ? 0.955 9.510 -4.339 1.00 83.75 76 PHE A CA 1
ATOM 596 C C . PHE A 1 76 ? -0.241 10.413 -4.038 1.00 83.75 76 PHE A C 1
ATOM 598 O O . PHE A 1 76 ? -1.321 10.283 -4.610 1.00 83.75 76 PHE A O 1
ATOM 605 N N . LYS A 1 77 ? -0.042 11.348 -3.108 1.00 81.25 77 LYS A N 1
ATOM 606 C CA . LYS A 1 77 ? -1.042 12.345 -2.728 1.00 81.25 77 LYS A CA 1
ATOM 607 C C . LYS A 1 77 ? -0.731 13.667 -3.425 1.00 81.25 77 LYS A C 1
ATOM 609 O O . LYS A 1 77 ? 0.369 14.193 -3.269 1.00 81.25 77 LYS A O 1
ATOM 614 N N . GLY A 1 78 ? -1.722 14.234 -4.111 1.00 79.25 78 GLY A N 1
ATOM 615 C CA . GLY A 1 78 ? -1.611 15.532 -4.781 1.00 79.25 78 GLY A CA 1
ATOM 616 C C . GLY A 1 78 ? -1.139 15.426 -6.231 1.00 79.25 78 GLY A C 1
ATOM 617 O O . GLY A 1 78 ? -1.322 14.401 -6.881 1.00 79.25 78 GLY A O 1
ATOM 618 N N . THR A 1 79 ? -0.563 16.510 -6.749 1.00 75.62 79 THR A N 1
ATOM 619 C CA . THR A 1 79 ? -0.125 16.607 -8.147 1.00 75.62 79 THR A CA 1
ATOM 620 C C . THR A 1 79 ? 1.067 15.699 -8.434 1.00 75.62 79 THR A C 1
ATOM 622 O O . THR A 1 79 ? 1.974 15.567 -7.606 1.00 75.62 79 THR A O 1
ATOM 625 N N . VAL A 1 80 ? 1.100 15.129 -9.640 1.00 75.25 80 VAL A N 1
ATOM 626 C CA . VAL A 1 80 ? 2.217 14.302 -10.107 1.00 75.25 80 VAL A CA 1
ATOM 627 C C . VAL A 1 80 ? 3.499 15.134 -10.120 1.00 75.25 80 VAL A C 1
ATOM 629 O O . VAL A 1 80 ? 3.589 16.149 -10.804 1.00 75.25 80 VAL A O 1
ATOM 632 N N . LYS A 1 81 ? 4.502 14.707 -9.356 1.00 78.75 81 LYS A N 1
ATOM 633 C CA . LYS A 1 81 ? 5.850 15.281 -9.373 1.00 78.75 81 LYS A CA 1
ATOM 634 C C . LYS A 1 81 ? 6.774 14.388 -10.192 1.00 78.75 81 LYS A C 1
ATOM 636 O O . LYS A 1 81 ? 6.662 13.165 -10.136 1.00 78.75 81 LYS A O 1
ATOM 641 N N . LYS A 1 82 ? 7.731 14.997 -10.901 1.00 77.44 82 LYS A N 1
ATOM 642 C CA . LYS A 1 82 ? 8.680 14.302 -11.794 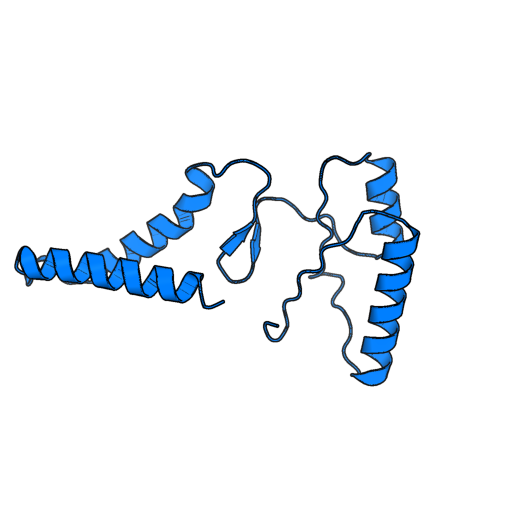1.00 77.44 82 LYS A CA 1
ATOM 643 C C . LYS A 1 82 ? 9.368 13.105 -11.124 1.00 77.44 82 LYS A C 1
ATOM 645 O O . LYS A 1 82 ? 9.506 12.060 -11.745 1.00 77.44 82 LYS A O 1
ATOM 650 N N . TYR A 1 83 ? 9.738 13.228 -9.848 1.00 77.25 83 TYR A N 1
ATOM 651 C CA . TYR A 1 83 ? 10.431 12.156 -9.131 1.00 77.25 83 TYR A CA 1
ATOM 652 C C . TYR A 1 83 ? 9.568 10.906 -8.888 1.00 77.25 83 TYR A C 1
ATOM 654 O O . TYR A 1 83 ? 10.122 9.814 -8.840 1.00 77.25 83 TYR A O 1
ATOM 662 N N . PHE A 1 84 ? 8.233 11.016 -8.795 1.00 71.81 84 PHE A N 1
ATOM 663 C CA . PHE A 1 84 ? 7.365 9.832 -8.686 1.00 71.81 84 PHE A CA 1
ATOM 664 C C . PHE A 1 84 ? 7.381 8.991 -9.969 1.00 71.81 84 PHE A C 1
ATOM 666 O O . PHE A 1 84 ? 7.149 7.788 -9.920 1.00 71.81 84 PHE A O 1
ATOM 673 N N . LEU A 1 85 ? 7.667 9.622 -11.112 1.00 76.00 85 LEU A N 1
ATOM 674 C CA . LEU A 1 85 ? 7.756 8.969 -12.415 1.00 76.00 85 LEU A CA 1
ATOM 675 C C . LEU A 1 85 ? 9.180 8.492 -12.741 1.00 76.00 85 LEU A C 1
ATOM 677 O O . LEU A 1 85 ? 9.344 7.737 -13.695 1.00 76.00 85 LEU A O 1
ATOM 681 N N . SER A 1 86 ? 10.199 8.879 -11.963 1.00 80.94 86 SER A N 1
ATOM 682 C CA . SER A 1 86 ? 11.590 8.457 -12.204 1.00 80.94 86 SER A CA 1
ATOM 683 C C . SER A 1 86 ? 11.738 6.936 -12.305 1.00 80.94 86 SER A C 1
ATOM 685 O O . SER A 1 86 ? 12.284 6.485 -13.306 1.00 80.94 86 SER A O 1
ATOM 687 N N . PRO A 1 87 ? 11.154 6.121 -11.399 1.00 79.12 87 PRO A N 1
ATOM 688 C CA . PRO A 1 87 ? 11.280 4.664 -11.492 1.00 79.12 87 PRO A CA 1
ATOM 689 C C . PRO A 1 87 ? 10.702 4.091 -12.792 1.00 79.12 87 PRO A C 1
ATOM 691 O O . PRO A 1 87 ? 11.181 3.086 -13.317 1.00 79.12 87 PRO A O 1
ATOM 694 N N . ILE A 1 88 ? 9.663 4.735 -13.330 1.00 78.94 88 ILE A N 1
ATOM 695 C CA . ILE A 1 88 ? 9.055 4.354 -14.604 1.00 78.94 88 ILE A CA 1
ATOM 696 C C . ILE A 1 88 ? 10.018 4.686 -15.751 1.00 78.94 88 ILE A C 1
ATOM 698 O O . ILE A 1 88 ? 10.234 3.843 -16.622 1.00 78.94 88 ILE A O 1
ATOM 702 N N . VAL A 1 89 ? 10.627 5.876 -15.729 1.00 81.88 89 VAL A N 1
ATOM 703 C CA . VAL A 1 89 ? 11.635 6.317 -16.710 1.00 81.88 89 VAL A CA 1
ATOM 704 C C . VAL A 1 89 ? 12.872 5.417 -16.680 1.00 81.88 89 VAL A C 1
ATOM 706 O O . VAL A 1 89 ? 13.313 4.955 -17.729 1.00 81.88 89 VAL A O 1
ATOM 709 N N . ASP A 1 90 ? 13.379 5.071 -15.501 1.00 84.75 90 ASP A N 1
ATOM 710 C CA . ASP A 1 90 ? 14.537 4.184 -15.347 1.00 84.75 90 ASP A CA 1
ATOM 711 C C . ASP A 1 90 ? 14.247 2.781 -15.910 1.00 84.75 90 ASP A C 1
ATOM 713 O O . ASP A 1 90 ? 15.094 2.142 -16.547 1.00 84.75 90 ASP A O 1
ATOM 717 N N . ARG A 1 91 ? 13.002 2.309 -15.771 1.00 82.38 91 ARG A N 1
ATOM 718 C CA . ARG A 1 91 ? 12.539 1.054 -16.381 1.00 82.38 91 ARG A CA 1
ATOM 719 C C . ARG A 1 91 ? 12.499 1.128 -17.912 1.00 82.38 91 ARG A C 1
ATOM 721 O O . ARG A 1 91 ? 12.793 0.131 -18.569 1.00 82.38 91 ARG A O 1
ATOM 728 N N . TYR A 1 92 ? 12.162 2.285 -18.486 1.00 82.94 92 TYR A N 1
ATOM 729 C CA . TYR A 1 92 ? 12.253 2.510 -19.933 1.00 82.94 92 TYR A CA 1
ATOM 730 C C . TYR A 1 92 ? 13.706 2.490 -20.412 1.00 82.94 92 TYR A C 1
ATOM 732 O O . TYR A 1 92 ? 14.040 1.748 -21.337 1.00 82.94 92 TYR A O 1
ATOM 740 N N . LEU A 1 93 ? 14.578 3.254 -19.749 1.00 84.31 93 LEU A N 1
ATOM 741 C CA . LEU A 1 93 ? 15.992 3.367 -20.110 1.00 84.31 93 LEU A CA 1
ATOM 742 C C . LEU A 1 93 ? 16.723 2.027 -19.996 1.00 84.31 93 LEU A C 1
ATOM 744 O O . LEU A 1 93 ? 17.475 1.665 -20.896 1.00 84.31 93 LEU A O 1
ATOM 748 N N . SER A 1 94 ? 16.450 1.250 -18.947 1.00 85.44 94 SER A N 1
ATOM 749 C CA . SER A 1 94 ? 17.034 -0.087 -18.770 1.00 85.44 94 SER A CA 1
ATOM 750 C C . SER A 1 94 ? 16.560 -1.112 -19.805 1.00 85.44 94 SER A C 1
ATOM 752 O O . SER A 1 94 ? 17.310 -2.021 -20.159 1.00 85.44 94 SER A O 1
ATOM 754 N N . LYS A 1 95 ? 15.329 -0.997 -20.322 1.00 82.88 95 LYS A N 1
ATOM 755 C CA . LYS A 1 95 ? 14.894 -1.828 -21.455 1.00 82.88 95 LYS A CA 1
ATOM 756 C C . LYS A 1 95 ? 15.563 -1.391 -22.749 1.00 82.88 95 LYS A C 1
ATOM 758 O O . LYS A 1 95 ? 15.972 -2.259 -23.509 1.00 82.88 95 LYS A O 1
ATOM 763 N N . LEU A 1 96 ? 15.700 -0.087 -22.982 1.00 83.12 96 LEU A N 1
ATOM 764 C CA . LEU A 1 96 ? 16.365 0.453 -24.169 1.00 83.12 96 LEU A CA 1
ATOM 765 C C . LEU A 1 96 ? 17.856 0.095 -24.212 1.00 83.12 96 LEU A C 1
ATOM 767 O O . LEU A 1 96 ? 18.348 -0.304 -25.263 1.00 83.12 96 LEU A O 1
ATOM 771 N N . SER A 1 97 ? 18.558 0.154 -23.077 1.00 81.81 97 SER A N 1
ATOM 772 C CA . SER A 1 97 ? 19.995 -0.148 -22.999 1.00 81.81 97 SER A CA 1
ATOM 773 C C . SER A 1 97 ? 20.344 -1.615 -23.269 1.00 81.81 97 SER A C 1
ATOM 775 O O . SER A 1 97 ? 21.484 -1.918 -23.609 1.00 81.81 97 SER A O 1
ATOM 777 N N . ARG A 1 98 ? 19.375 -2.533 -23.155 1.00 79.12 98 ARG A N 1
ATOM 778 C CA . ARG A 1 98 ? 19.554 -3.958 -23.480 1.00 79.12 98 ARG A CA 1
ATOM 779 C C . ARG A 1 98 ? 19.624 -4.241 -24.980 1.00 79.12 98 ARG A C 1
ATOM 781 O O . ARG A 1 98 ? 20.060 -5.325 -25.363 1.00 79.12 98 ARG A O 1
ATOM 788 N N . TRP A 1 99 ? 19.203 -3.306 -25.828 1.00 77.75 99 TRP A N 1
ATOM 789 C CA . TRP A 1 99 ? 19.220 -3.496 -27.274 1.00 77.75 99 TRP A CA 1
ATOM 790 C C . TRP A 1 99 ? 20.544 -3.034 -27.878 1.00 77.75 99 TRP A C 1
ATOM 792 O O . TRP A 1 99 ? 21.091 -1.993 -27.519 1.00 77.75 99 TRP A O 1
ATOM 802 N N . LYS A 1 100 ? 21.048 -3.793 -28.855 1.00 73.62 100 LYS A N 1
ATOM 803 C CA . LYS A 1 100 ? 22.222 -3.416 -29.651 1.00 73.62 100 LYS A CA 1
ATOM 804 C C . LYS A 1 100 ? 21.841 -2.322 -30.652 1.00 73.62 100 LYS A C 1
ATOM 806 O O . LYS A 1 100 ? 21.618 -2.580 -31.830 1.00 73.62 100 LYS A O 1
ATOM 811 N N . VAL A 1 101 ? 21.770 -1.083 -30.163 1.00 68.94 101 VAL A N 1
ATOM 812 C CA . VAL A 1 101 ? 21.371 0.115 -30.928 1.00 68.94 101 VAL A CA 1
ATOM 813 C C . VAL A 1 101 ? 22.244 0.337 -32.175 1.00 68.94 101 VAL A C 1
ATOM 815 O O . VAL A 1 101 ? 21.787 0.905 -33.166 1.00 68.94 101 VAL A O 1
ATOM 818 N N . TYR A 1 102 ? 23.489 -0.145 -32.166 1.00 70.69 102 TYR A N 1
ATOM 819 C CA . TYR A 1 102 ? 24.436 0.006 -33.273 1.00 70.69 102 TYR A CA 1
ATOM 820 C C . TYR A 1 102 ? 24.103 -0.834 -34.521 1.00 70.69 102 TYR A C 1
ATOM 822 O O . TYR A 1 102 ? 24.630 -0.537 -35.585 1.00 70.69 102 TYR A O 1
ATOM 830 N N . CYS A 1 103 ? 23.215 -1.830 -34.421 1.00 78.94 103 CYS A N 1
ATOM 831 C CA . CYS A 1 103 ? 22.759 -2.633 -35.566 1.00 78.94 103 CYS A CA 1
ATOM 832 C C . CYS A 1 103 ? 21.458 -2.114 -36.205 1.00 78.94 103 CYS A C 1
ATOM 834 O O . CYS A 1 103 ? 20.943 -2.752 -37.115 1.00 78.94 103 CYS A O 1
ATOM 836 N N . LEU A 1 104 ? 20.896 -1.009 -35.705 1.00 82.69 104 LEU A N 1
ATOM 837 C CA . LEU A 1 104 ? 19.574 -0.520 -36.101 1.00 82.69 104 LEU A CA 1
ATOM 838 C C . LEU A 1 104 ? 19.674 0.779 -36.898 1.00 82.69 104 LEU A C 1
ATOM 840 O O . LEU A 1 104 ? 20.400 1.697 -36.492 1.00 82.69 104 LEU A O 1
ATOM 844 N N . SER A 1 105 ? 18.884 0.870 -37.971 1.00 88.69 105 SER A N 1
ATOM 845 C CA . SER A 1 105 ? 18.654 2.120 -38.699 1.00 88.69 105 SER A CA 1
ATOM 846 C C . SER A 1 105 ? 17.897 3.137 -37.830 1.00 88.69 105 SER A C 1
ATOM 848 O O . SER A 1 105 ? 17.384 2.806 -36.756 1.00 88.69 105 SER A O 1
ATOM 850 N N . MET A 1 106 ? 17.816 4.398 -38.264 1.00 85.31 106 MET A N 1
ATOM 851 C CA . MET A 1 106 ? 17.062 5.414 -37.514 1.00 85.31 106 MET A CA 1
ATOM 852 C C . MET A 1 106 ? 15.564 5.090 -37.419 1.00 85.31 106 MET A C 1
ATOM 854 O O . MET A 1 106 ? 14.973 5.273 -36.352 1.00 85.31 106 MET A O 1
ATOM 858 N N . ASP A 1 107 ? 14.975 4.540 -38.480 1.00 88.50 107 ASP A N 1
ATOM 859 C CA . ASP A 1 107 ? 13.561 4.151 -38.501 1.00 88.50 107 ASP A CA 1
ATOM 860 C C . ASP A 1 107 ? 13.288 2.957 -37.580 1.00 88.50 107 ASP A C 1
ATOM 862 O O . ASP A 1 107 ? 12.302 2.945 -36.831 1.00 88.50 107 ASP A O 1
ATOM 866 N N . ASP A 1 108 ? 14.212 1.995 -37.534 1.00 85.75 108 ASP A N 1
ATOM 867 C CA . ASP A 1 108 ? 14.117 0.851 -36.626 1.00 85.75 108 ASP A CA 1
ATOM 868 C C . ASP A 1 108 ? 14.264 1.281 -35.163 1.00 85.75 108 ASP A C 1
ATOM 870 O O . ASP A 1 108 ? 13.548 0.788 -34.290 1.00 85.75 108 ASP A O 1
ATOM 874 N N . ARG A 1 109 ? 15.144 2.251 -34.874 1.00 86.06 109 ARG A N 1
ATOM 875 C CA . ARG A 1 109 ? 15.288 2.835 -33.528 1.00 86.06 109 ARG A CA 1
ATOM 876 C C . ARG A 1 109 ? 14.011 3.546 -33.086 1.00 86.06 109 ARG A C 1
ATOM 878 O O . ARG A 1 109 ? 13.582 3.364 -31.947 1.00 86.06 109 ARG A O 1
ATOM 885 N N . LEU A 1 110 ? 13.382 4.326 -33.967 1.00 87.88 110 LEU A N 1
ATOM 886 C CA . LEU A 1 110 ? 12.099 4.981 -33.688 1.00 87.88 110 LEU A CA 1
ATOM 887 C C . LEU A 1 110 ? 10.994 3.957 -33.419 1.00 87.88 110 LEU A C 1
ATOM 889 O O . LEU A 1 110 ? 10.226 4.105 -32.465 1.00 87.88 110 LEU A O 1
ATOM 893 N N . THR A 1 111 ? 10.934 2.906 -34.233 1.00 89.50 111 THR A N 1
ATOM 894 C CA . THR A 1 111 ? 9.964 1.818 -34.081 1.00 89.50 111 THR A CA 1
ATOM 895 C C . THR A 1 111 ? 10.182 1.057 -32.772 1.00 89.50 111 THR A C 1
ATOM 897 O O . THR A 1 111 ? 9.220 0.793 -32.050 1.00 89.50 111 THR A O 1
ATOM 900 N N . LEU A 1 112 ? 11.438 0.798 -32.400 1.00 86.06 112 LEU A N 1
ATOM 901 C CA . LEU A 1 112 ? 11.817 0.168 -31.135 1.00 86.06 112 LEU A CA 1
ATOM 902 C C . LEU A 1 112 ? 11.410 1.012 -29.919 1.00 86.06 112 LEU A C 1
ATOM 904 O O . LEU A 1 112 ? 10.843 0.494 -28.960 1.00 86.06 112 LEU A O 1
ATOM 908 N N . VAL A 1 113 ? 11.663 2.322 -29.948 1.00 86.88 113 VAL A N 1
ATOM 909 C CA . VAL A 1 113 ? 11.245 3.221 -28.861 1.00 86.88 113 VAL A CA 1
ATOM 910 C C . VAL A 1 113 ? 9.721 3.225 -28.732 1.00 86.88 113 VAL A C 1
ATOM 912 O O . VAL A 1 113 ? 9.198 3.056 -27.629 1.00 86.88 113 VAL A O 1
ATOM 915 N N . LYS A 1 114 ? 8.994 3.353 -29.849 1.00 86.06 114 LYS A N 1
ATOM 916 C CA . LYS A 1 114 ? 7.524 3.340 -29.857 1.00 86.06 114 LYS A CA 1
ATOM 917 C C . LYS A 1 114 ? 6.953 2.028 -29.320 1.00 86.06 114 LYS A C 1
ATOM 919 O O . LYS A 1 114 ? 5.994 2.080 -28.551 1.00 86.06 114 LYS A O 1
ATOM 924 N N . SER A 1 115 ? 7.533 0.883 -29.688 1.00 86.38 115 SER A N 1
ATOM 925 C CA . SER A 1 115 ? 7.064 -0.436 -29.247 1.00 86.38 115 SER A CA 1
ATOM 926 C C . SER A 1 115 ? 7.317 -0.670 -27.758 1.00 86.38 115 SER A C 1
ATOM 928 O O . SER A 1 115 ? 6.429 -1.156 -27.057 1.00 86.38 115 SER A O 1
ATOM 930 N N . ILE A 1 116 ? 8.477 -0.252 -27.237 1.00 85.31 116 ILE A N 1
ATOM 931 C CA . ILE A 1 116 ? 8.793 -0.340 -25.805 1.00 85.31 116 ILE A CA 1
ATOM 932 C C . ILE A 1 116 ? 7.867 0.575 -24.994 1.00 85.31 116 ILE A C 1
ATOM 934 O O . ILE A 1 116 ? 7.340 0.142 -23.966 1.00 85.31 116 ILE A O 1
ATOM 938 N N . ILE A 1 117 ? 7.630 1.806 -25.463 1.00 83.44 117 ILE A N 1
ATOM 939 C CA . ILE A 1 117 ? 6.697 2.747 -24.827 1.00 83.44 117 ILE A CA 1
ATOM 940 C C . ILE A 1 117 ? 5.279 2.172 -24.803 1.00 83.44 117 ILE A C 1
ATOM 942 O O . ILE A 1 117 ? 4.695 2.046 -23.728 1.00 83.44 117 ILE A O 1
ATOM 946 N N . HIS A 1 118 ? 4.748 1.746 -25.951 1.00 83.62 118 HIS A N 1
ATOM 947 C CA . HIS A 1 118 ? 3.406 1.162 -26.025 1.00 83.62 118 HIS A CA 1
ATOM 948 C C . HIS A 1 118 ? 3.268 -0.107 -25.185 1.00 83.62 118 HIS A C 1
ATOM 950 O O . HIS A 1 118 ? 2.298 -0.242 -24.444 1.00 83.62 118 HIS A O 1
ATOM 956 N N . GLY A 1 119 ? 4.242 -1.016 -25.250 1.00 81.38 119 GLY A N 1
ATOM 957 C CA . GLY A 1 119 ? 4.197 -2.269 -24.500 1.00 81.38 119 GLY A CA 1
ATOM 958 C C . GLY A 1 119 ? 4.196 -2.050 -22.988 1.00 81.38 119 GLY A C 1
ATOM 959 O O . GLY A 1 119 ? 3.498 -2.745 -22.254 1.00 81.38 119 GLY A O 1
ATOM 960 N N . MET A 1 120 ? 4.939 -1.056 -22.498 1.00 78.62 120 MET A N 1
ATOM 961 C CA . MET A 1 120 ? 4.964 -0.737 -21.070 1.00 78.62 120 MET A CA 1
ATOM 962 C C . MET A 1 120 ? 3.738 0.049 -20.611 1.00 78.62 120 MET A C 1
ATOM 964 O O . MET A 1 120 ? 3.282 -0.190 -19.494 1.00 78.62 120 MET A O 1
ATOM 968 N N . LEU A 1 121 ? 3.193 0.937 -21.449 1.00 72.25 121 LEU A N 1
ATOM 969 C CA . LEU A 1 121 ? 1.927 1.615 -21.166 1.00 72.25 121 LEU A CA 1
ATOM 970 C C . LEU A 1 121 ? 0.772 0.611 -21.094 1.00 72.25 121 LEU A C 1
ATOM 972 O O . LEU A 1 121 ? 0.017 0.622 -20.124 1.00 72.25 121 LEU A O 1
ATOM 976 N N . ALA A 1 122 ? 0.695 -0.318 -22.049 1.00 70.75 122 ALA A N 1
ATOM 977 C CA . ALA A 1 122 ? -0.299 -1.388 -22.047 1.00 70.75 122 ALA A CA 1
ATOM 978 C C . ALA A 1 122 ? -0.193 -2.270 -20.790 1.00 70.75 122 ALA A C 1
ATOM 980 O O . ALA A 1 122 ? -1.208 -2.600 -20.184 1.00 70.75 122 ALA A O 1
ATOM 981 N N . GLN A 1 123 ? 1.026 -2.587 -20.338 1.00 62.25 123 GLN A N 1
ATOM 982 C CA . GLN A 1 123 ? 1.245 -3.313 -19.080 1.00 62.25 123 GLN A CA 1
ATOM 983 C C . GLN A 1 123 ? 0.871 -2.505 -17.833 1.00 62.25 123 GLN A C 1
ATOM 985 O O . GLN A 1 123 ? 0.478 -3.102 -16.844 1.00 62.25 123 GLN A O 1
ATOM 990 N N . SER A 1 124 ? 1.001 -1.175 -17.844 1.00 57.53 124 SER A N 1
ATOM 991 C CA . SER A 1 124 ? 0.590 -0.340 -16.705 1.00 57.53 124 SER A CA 1
ATOM 992 C C . SER A 1 124 ? -0.916 -0.072 -16.631 1.00 57.53 124 SER A C 1
ATOM 994 O O . SER A 1 124 ? -1.388 0.302 -15.565 1.00 57.53 124 SER A O 1
ATOM 996 N N . ILE A 1 125 ? -1.646 -0.229 -17.743 1.00 51.34 125 ILE A N 1
ATOM 997 C CA . ILE A 1 125 ? -3.093 0.037 -17.845 1.00 51.34 125 ILE A CA 1
ATOM 998 C C . ILE A 1 125 ? -3.922 -1.249 -17.672 1.00 51.34 125 ILE A C 1
ATOM 1000 O O . ILE A 1 125 ? -5.042 -1.183 -17.181 1.00 51.34 125 ILE A O 1
ATOM 1004 N N . ASN A 1 126 ? -3.380 -2.418 -18.034 1.00 41.91 126 ASN A N 1
ATOM 1005 C CA . ASN A 1 126 ? -4.053 -3.720 -17.895 1.00 41.91 126 ASN A CA 1
ATOM 1006 C C . ASN A 1 126 ? -3.844 -4.396 -16.520 1.00 41.91 126 ASN A C 1
ATOM 1008 O O . ASN A 1 126 ? -3.960 -5.618 -16.415 1.00 41.91 126 ASN A O 1
ATOM 1012 N N . ILE 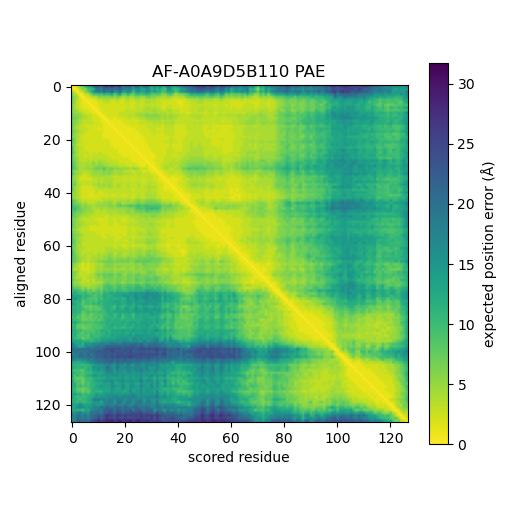A 1 127 ? -3.519 -3.613 -15.488 1.00 42.62 127 ILE A N 1
ATOM 1013 C CA . ILE A 1 127 ? -3.416 -4.034 -14.081 1.00 42.62 127 ILE A CA 1
ATOM 1014 C C . ILE A 1 127 ? -4.525 -3.337 -13.293 1.00 42.62 127 ILE A C 1
ATOM 1016 O O . ILE A 1 127 ? -4.616 -2.096 -13.409 1.00 42.62 127 ILE A O 1
#

Mean predicted aligned error: 8.49 Å

Nearest PDB structures (foldseek):
  7nfc-assembly1_P  TM=2.357E-01  e=4.022E+00  Homo sapiens

Secondary structure (DSSP, 8-state):
-BTTB--------HHHHHHHHHHHHHHHHHH-PPP-TTT-EE--SS--HHHHHHHHHHH-PEEP-SSEEETTEEE-SSSPPHHHHHHHHHHHHHHHHTS-GGG--HHHHHHHHHHHHHHHHHHHH--